Protein AF-A0A527VN96-F1 (afdb_monomer_lite)

Secondary structure (DSSP, 8-state):
-HHHHHHHHTT---EEE--STT--TTHHHHHHHTT-SEEESSHHHHHHHHHHTT---

Structure (mmCIF, N/CA/C/O backbone):
data_AF-A0A527VN96-F1
#
_entry.id   AF-A0A527VN96-F1
#
loop_
_atom_site.group_PDB
_atom_site.id
_atom_site.type_symbol
_atom_site.label_atom_id
_atom_site.label_alt_id
_atom_site.label_comp_id
_atom_site.label_asym_id
_atom_site.label_entity_id
_atom_site.label_seq_id
_atom_site.pdbx_PDB_ins_code
_atom_site.Cartn_x
_atom_site.Cartn_y
_atom_site.Cartn_z
_atom_site.occupancy
_atom_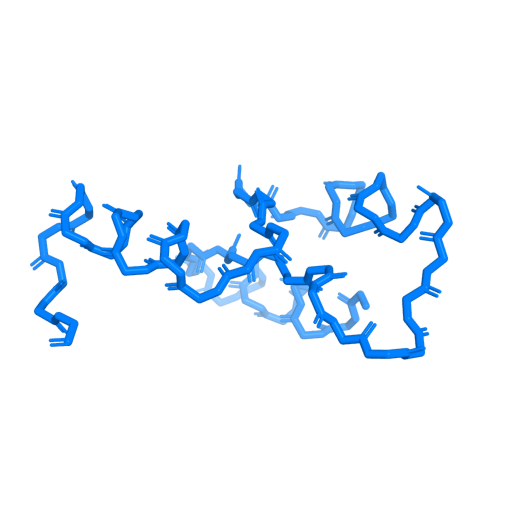site.B_iso_or_equiv
_atom_site.auth_seq_id
_atom_site.auth_comp_id
_atom_site.auth_asym_id
_atom_site.auth_atom_id
_atom_site.pdbx_PDB_model_num
ATOM 1 N N . PRO A 1 1 ? 6.248 -6.486 1.623 1.00 87.38 1 PRO A N 1
ATOM 2 C CA . PRO A 1 1 ? 5.019 -7.088 2.200 1.00 87.38 1 PRO A CA 1
ATOM 3 C C . PRO A 1 1 ? 4.819 -6.859 3.712 1.00 87.38 1 PRO A C 1
ATOM 5 O O . PRO A 1 1 ? 3.686 -6.619 4.099 1.00 87.38 1 PRO A O 1
ATOM 8 N N . PHE A 1 2 ? 5.853 -6.889 4.567 1.00 95.94 2 PHE A N 1
ATOM 9 C CA . PHE A 1 2 ? 5.659 -6.773 6.028 1.00 95.94 2 PHE A CA 1
ATOM 10 C C . PHE A 1 2 ? 5.000 -5.464 6.491 1.00 95.94 2 PHE A C 1
ATOM 12 O O . PHE A 1 2 ? 4.158 -5.497 7.379 1.00 95.94 2 PHE A O 1
ATOM 19 N N . GLY A 1 3 ? 5.309 -4.329 5.852 1.00 97.69 3 GLY A N 1
ATOM 20 C CA . GLY A 1 3 ? 4.632 -3.059 6.150 1.00 97.69 3 GLY A CA 1
ATOM 21 C C . GLY A 1 3 ? 3.116 -3.118 5.916 1.00 97.69 3 GLY A C 1
ATOM 22 O O . GLY A 1 3 ? 2.353 -2.648 6.751 1.00 97.69 3 GLY A O 1
ATOM 23 N N . VAL A 1 4 ? 2.679 -3.780 4.836 1.00 98.50 4 VAL A N 1
ATOM 24 C CA . VAL A 1 4 ? 1.252 -4.009 4.541 1.00 98.50 4 VAL A CA 1
ATOM 25 C C . VAL A 1 4 ? 0.607 -4.858 5.634 1.00 98.50 4 VAL A C 1
ATOM 27 O O . VAL A 1 4 ? -0.421 -4.479 6.174 1.00 98.50 4 VAL A O 1
ATOM 30 N N . GLN A 1 5 ? 1.238 -5.970 6.013 1.00 98.44 5 GLN A N 1
ATOM 31 C CA . GLN A 1 5 ? 0.715 -6.848 7.066 1.00 98.44 5 GLN A CA 1
ATOM 32 C C . GLN A 1 5 ? 0.614 -6.130 8.417 1.00 98.44 5 GLN A C 1
ATOM 34 O O . GLN A 1 5 ? -0.359 -6.325 9.139 1.00 98.44 5 GLN A O 1
ATOM 39 N N . GLY A 1 6 ? 1.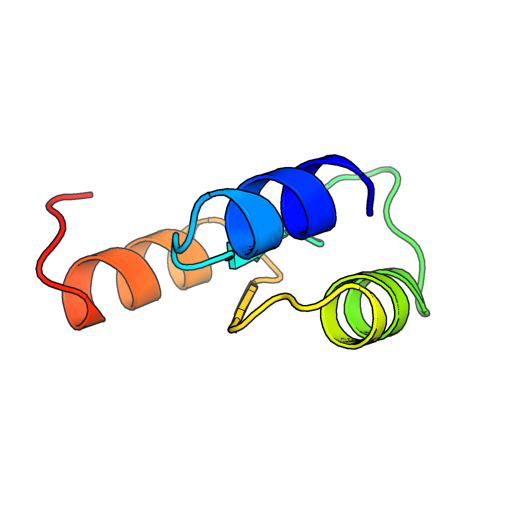586 -5.274 8.742 1.00 98.56 6 GLY A N 1
ATOM 40 C CA . GLY A 1 6 ? 1.532 -4.419 9.926 1.00 98.56 6 GLY A CA 1
ATOM 41 C C . GLY A 1 6 ? 0.366 -3.430 9.882 1.00 98.56 6 GLY A C 1
ATOM 42 O O . GLY A 1 6 ? -0.337 -3.283 10.878 1.00 98.56 6 GL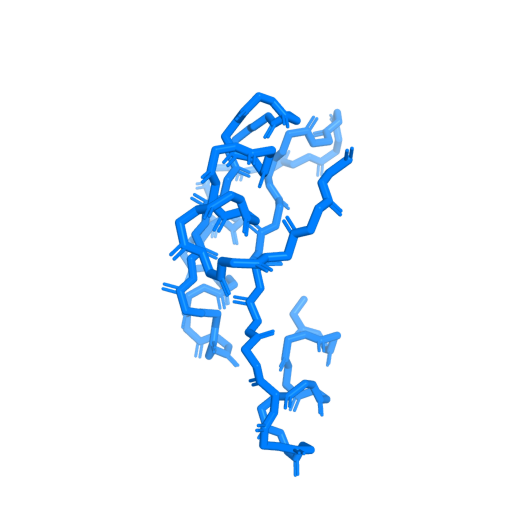Y A O 1
ATOM 43 N N . ALA A 1 7 ? 0.114 -2.802 8.729 1.00 98.31 7 ALA A N 1
ATOM 44 C CA . ALA A 1 7 ? -1.020 -1.896 8.556 1.00 98.31 7 ALA A CA 1
ATOM 45 C C . ALA A 1 7 ? -2.369 -2.612 8.714 1.00 98.31 7 ALA A C 1
ATOM 47 O O . ALA A 1 7 ? -3.227 -2.144 9.459 1.00 98.31 7 ALA A O 1
ATOM 48 N N . VAL A 1 8 ? -2.506 -3.792 8.102 1.00 98.00 8 VAL A N 1
ATOM 49 C CA . VAL A 1 8 ? -3.690 -4.651 8.238 1.00 98.00 8 VAL A CA 1
ATOM 50 C C . VAL A 1 8 ? -3.913 -5.051 9.696 1.00 98.00 8 VAL A C 1
ATOM 52 O O . VAL A 1 8 ? -5.017 -4.902 10.213 1.00 98.00 8 VAL A O 1
ATOM 55 N N . ALA A 1 9 ? -2.867 -5.506 10.392 1.00 98.38 9 ALA A N 1
ATOM 56 C CA . ALA A 1 9 ? -2.954 -5.873 11.806 1.00 98.38 9 ALA A CA 1
ATOM 57 C C . ALA A 1 9 ? -3.360 -4.694 12.710 1.00 98.38 9 ALA A C 1
ATOM 59 O O . ALA A 1 9 ? -3.959 -4.907 13.762 1.00 98.38 9 ALA A O 1
ATOM 60 N N . ALA A 1 10 ? -3.063 -3.460 12.297 1.00 98.50 10 ALA A N 1
ATOM 61 C CA . ALA A 1 10 ? -3.449 -2.238 12.994 1.00 98.50 10 ALA A CA 1
ATOM 62 C C . ALA A 1 10 ? -4.830 -1.686 12.582 1.00 98.50 10 ALA A C 1
ATOM 64 O O . ALA A 1 10 ? -5.236 -0.647 13.099 1.00 98.50 10 ALA A O 1
ATOM 65 N N . GLY A 1 11 ? -5.547 -2.336 11.657 1.00 98.00 11 GLY A N 1
ATOM 66 C CA . GLY A 1 11 ? -6.836 -1.852 11.148 1.00 98.00 11 GLY A CA 1
ATOM 67 C C . GLY A 1 11 ? -6.733 -0.594 10.276 1.00 98.00 11 GLY A C 1
ATOM 68 O O . GLY A 1 11 ? -7.689 0.172 10.189 1.00 98.00 11 GLY A O 1
ATOM 69 N N . MET A 1 12 ? -5.572 -0.356 9.662 1.00 97.75 12 MET A N 1
ATOM 70 C CA . MET A 1 12 ? -5.335 0.769 8.754 1.00 97.75 12 MET A CA 1
ATOM 71 C C . MET A 1 12 ? -5.605 0.385 7.293 1.00 97.75 12 MET A C 1
ATOM 73 O O . MET A 1 12 ? -5.553 -0.790 6.935 1.00 97.75 12 MET A O 1
ATOM 77 N N .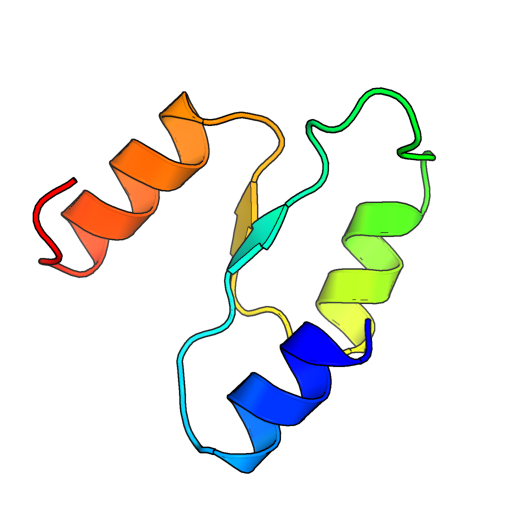 ILE A 1 13 ? -5.810 1.394 6.440 1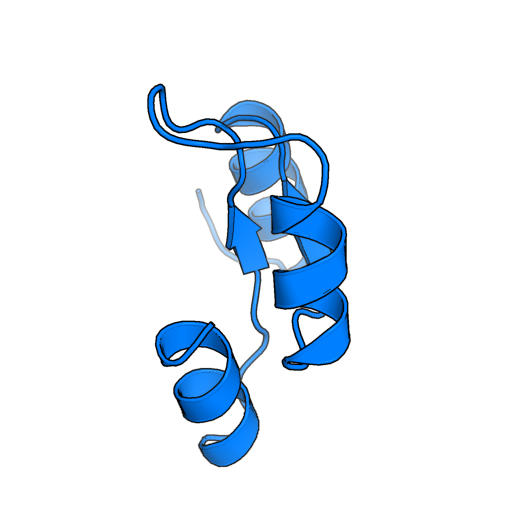.00 96.94 13 ILE A N 1
ATOM 78 C CA . ILE A 1 13 ? -5.787 1.234 4.979 1.00 96.94 13 ILE A CA 1
ATOM 79 C C . ILE A 1 13 ? -4.332 1.112 4.519 1.00 96.94 13 ILE A C 1
ATOM 81 O O . ILE A 1 13 ? -3.485 1.932 4.880 1.00 96.94 13 ILE A O 1
ATOM 85 N N . ALA A 1 14 ? -4.040 0.109 3.695 1.00 98.06 14 ALA A N 1
ATOM 86 C CA . ALA A 1 14 ? -2.710 -0.151 3.167 1.00 98.06 14 ALA A CA 1
ATOM 87 C C . ALA A 1 14 ? -2.620 0.182 1.669 1.00 98.06 14 ALA A C 1
ATOM 89 O O . ALA A 1 14 ? -3.146 -0.539 0.819 1.00 98.06 14 ALA A O 1
ATOM 90 N N . ILE A 1 15 ? -1.868 1.233 1.329 1.00 98.00 15 ILE A N 1
ATOM 91 C CA . ILE A 1 15 ? -1.472 1.530 -0.055 1.00 98.00 15 ILE A CA 1
ATOM 92 C C . ILE A 1 15 ? -0.132 0.840 -0.338 1.00 98.00 15 ILE A C 1
ATOM 94 O O . ILE A 1 15 ? 0.901 1.175 0.242 1.00 98.00 15 ILE A O 1
ATOM 98 N N . GLY A 1 16 ? -0.139 -0.143 -1.235 1.00 98.19 16 GLY A N 1
ATOM 99 C CA . GLY A 1 16 ? 1.069 -0.751 -1.778 1.00 98.19 16 GLY A CA 1
ATOM 100 C C . GLY A 1 16 ? 1.668 0.111 -2.889 1.00 98.19 16 GLY A C 1
ATOM 101 O O . GLY A 1 16 ? 0.949 0.572 -3.769 1.00 98.19 16 GLY A O 1
ATOM 102 N N . TYR A 1 17 ? 2.987 0.296 -2.884 1.00 98.31 17 TYR A N 1
ATOM 103 C CA . TYR A 1 17 ? 3.689 1.102 -3.886 1.00 98.31 17 TYR A CA 1
ATOM 104 C C . TYR A 1 17 ? 4.656 0.254 -4.713 1.00 98.31 17 TYR A C 1
ATOM 106 O O . TYR A 1 17 ? 5.497 -0.462 -4.162 1.00 98.31 17 TYR A O 1
ATOM 114 N N . THR A 1 18 ? 4.563 0.361 -6.039 1.00 98.31 18 THR A N 1
ATOM 115 C CA . THR A 1 18 ? 5.409 -0.377 -6.988 1.00 98.31 18 THR A CA 1
ATOM 116 C C . THR A 1 18 ? 6.252 0.518 -7.892 1.00 98.31 18 THR A C 1
ATOM 118 O O . THR A 1 18 ? 6.935 -0.014 -8.759 1.00 98.31 18 THR A O 1
ATOM 121 N N . GLY A 1 19 ? 6.275 1.837 -7.683 1.00 97.56 19 GLY A N 1
ATOM 122 C CA . GLY A 1 19 ? 7.038 2.790 -8.507 1.00 97.56 19 GLY A CA 1
ATOM 123 C C . GLY A 1 19 ? 8.518 2.957 -8.147 1.00 97.56 19 GLY A C 1
ATOM 124 O O . GLY A 1 19 ? 9.146 3.937 -8.538 1.00 97.56 19 GLY A O 1
ATOM 125 N N . GLY A 1 20 ? 9.087 2.063 -7.335 1.00 95.75 20 GLY A N 1
ATOM 126 C CA . GLY A 1 20 ? 10.513 2.086 -7.000 1.00 95.75 20 GLY A CA 1
ATOM 127 C C . GLY A 1 20 ? 11.366 1.414 -8.080 1.00 95.75 20 GLY A C 1
ATOM 128 O O . GLY A 1 20 ? 10.960 0.401 -8.640 1.00 95.75 20 GLY A O 1
ATOM 129 N N . GLY A 1 21 ? 12.590 1.900 -8.316 1.00 96.88 21 GLY A N 1
ATOM 130 C CA . GLY A 1 21 ? 13.506 1.326 -9.320 1.00 96.88 21 GLY A CA 1
ATOM 131 C C . GLY A 1 21 ? 13.939 -0.129 -9.066 1.00 96.88 21 GLY A C 1
ATOM 132 O O . GLY A 1 21 ? 14.451 -0.778 -9.969 1.00 96.88 21 GLY A O 1
ATOM 133 N N . HIS A 1 22 ? 13.708 -0.659 -7.860 1.00 96.56 22 HIS A N 1
ATOM 134 C CA . HIS A 1 22 ? 13.961 -2.062 -7.492 1.00 96.56 22 HIS A CA 1
ATOM 135 C C . HIS A 1 22 ? 12.679 -2.916 -7.438 1.00 96.56 22 HIS A C 1
ATOM 137 O O . HIS A 1 22 ? 12.640 -3.954 -6.777 1.00 96.56 22 HIS A O 1
ATOM 143 N N . THR A 1 23 ? 11.598 -2.460 -8.072 1.00 97.31 23 THR A N 1
ATOM 144 C CA . THR A 1 23 ? 10.365 -3.242 -8.222 1.00 97.31 23 THR A CA 1
ATOM 145 C C . THR A 1 23 ? 10.552 -4.398 -9.218 1.00 97.31 23 THR A C 1
ATOM 147 O O . THR A 1 23 ? 11.561 -4.485 -9.915 1.00 97.31 23 THR A O 1
ATOM 150 N N . TYR A 1 24 ? 9.575 -5.298 -9.292 1.00 97.31 24 TYR A N 1
ATOM 151 C CA . TYR A 1 24 ? 9.561 -6.446 -10.208 1.00 97.31 24 TYR A CA 1
ATOM 152 C C . TYR A 1 24 ? 8.111 -6.803 -10.588 1.00 97.31 24 TYR A C 1
ATOM 154 O O . TYR A 1 24 ? 7.195 -6.375 -9.877 1.00 97.31 24 TYR A O 1
ATOM 162 N N . PRO A 1 25 ? 7.866 -7.563 -11.677 1.00 96.88 25 PRO A N 1
ATOM 163 C CA . PRO A 1 25 ? 6.521 -7.751 -12.240 1.00 96.88 25 PRO A CA 1
ATOM 164 C C . PRO A 1 25 ? 5.463 -8.251 -11.242 1.00 96.88 25 PRO A C 1
ATOM 166 O O . PRO A 1 25 ? 4.333 -7.772 -11.231 1.00 96.88 25 PRO A O 1
ATOM 169 N N . GLU A 1 26 ? 5.826 -9.159 -10.337 1.00 97.94 26 GLU A N 1
ATOM 170 C CA . GLU A 1 26 ? 4.908 -9.759 -9.362 1.00 97.94 26 GLU A CA 1
ATOM 171 C C . GLU A 1 26 ? 4.793 -8.956 -8.056 1.00 97.94 26 GLU A C 1
ATOM 173 O O . GLU A 1 26 ? 4.070 -9.356 -7.138 1.00 97.94 26 GLU A O 1
ATOM 178 N N . HIS A 1 27 ? 5.511 -7.836 -7.925 1.00 98.00 27 HIS A N 1
ATOM 179 C CA . HIS A 1 27 ? 5.590 -7.090 -6.672 1.00 98.00 27 HIS A CA 1
ATOM 180 C C . HIS A 1 27 ? 4.213 -6.585 -6.222 1.00 98.00 27 HIS A C 1
ATOM 182 O O . HIS A 1 27 ? 3.832 -6.798 -5.070 1.00 98.00 27 HIS A O 1
ATOM 188 N N . GLY A 1 28 ? 3.429 -6.010 -7.140 1.00 98.25 28 GLY A N 1
ATOM 189 C CA . GLY A 1 28 ? 2.062 -5.558 -6.860 1.00 98.25 28 GLY A CA 1
ATOM 190 C C . GLY A 1 28 ? 1.143 -6.703 -6.431 1.00 98.25 28 GLY A C 1
ATOM 191 O O . GLY A 1 28 ? 0.441 -6.588 -5.427 1.00 98.25 28 GLY A O 1
ATOM 192 N N . ALA A 1 29 ? 1.219 -7.850 -7.113 1.00 98.38 29 ALA A N 1
ATOM 193 C CA . ALA A 1 29 ? 0.447 -9.039 -6.753 1.00 98.38 29 ALA A CA 1
ATOM 194 C C . ALA A 1 29 ? 0.798 -9.543 -5.344 1.00 98.38 29 ALA A C 1
ATOM 196 O O . ALA A 1 29 ? -0.095 -9.871 -4.566 1.00 98.38 29 ALA A O 1
ATOM 197 N N . ARG A 1 30 ? 2.084 -9.535 -4.967 1.00 98.38 30 ARG A N 1
ATOM 198 C CA . ARG A 1 30 ? 2.529 -9.900 -3.611 1.00 98.38 30 ARG A CA 1
ATOM 199 C C . ARG A 1 30 ? 2.055 -8.918 -2.542 1.00 98.38 30 ARG A C 1
ATOM 201 O O . ARG A 1 30 ? 1.723 -9.351 -1.443 1.00 98.38 30 ARG A O 1
ATOM 208 N N . LEU A 1 31 ? 2.024 -7.618 -2.834 1.00 98.62 31 LEU A N 1
ATOM 209 C CA . LEU A 1 31 ? 1.469 -6.616 -1.917 1.00 98.62 31 LEU A CA 1
ATOM 210 C C . LEU A 1 31 ? -0.042 -6.806 -1.750 1.00 98.62 31 LEU A C 1
ATOM 212 O O . LEU A 1 31 ? -0.532 -6.780 -0.623 1.00 98.62 31 LEU A O 1
ATOM 216 N N . LYS A 1 32 ? -0.761 -7.094 -2.840 1.00 98.44 32 LYS A N 1
ATOM 217 C CA . LYS A 1 32 ? -2.195 -7.394 -2.798 1.00 98.44 32 LYS A CA 1
ATOM 218 C C . LYS A 1 32 ? -2.486 -8.656 -1.981 1.00 98.44 32 LYS A C 1
ATOM 220 O O . LYS A 1 32 ? -3.337 -8.618 -1.101 1.00 98.44 32 LYS A O 1
ATOM 225 N N . ALA A 1 33 ? -1.720 -9.731 -2.184 1.00 98.44 33 ALA A N 1
ATOM 226 C CA . ALA A 1 33 ? -1.822 -10.958 -1.382 1.00 98.44 33 ALA A CA 1
ATOM 227 C C . ALA A 1 33 ? -1.481 -10.742 0.105 1.00 98.44 33 ALA A C 1
ATOM 229 O O . ALA A 1 33 ? -1.989 -11.459 0.960 1.00 98.44 33 ALA A O 1
ATOM 230 N N . ALA A 1 34 ? -0.636 -9.758 0.423 1.00 98.44 34 ALA A N 1
ATOM 231 C CA . ALA A 1 34 ? -0.308 -9.390 1.798 1.00 98.44 34 ALA A CA 1
ATOM 232 C C . ALA A 1 34 ? -1.390 -8.534 2.485 1.00 98.44 34 ALA A C 1
ATOM 234 O O . ALA A 1 34 ? -1.267 -8.291 3.684 1.00 98.44 34 ALA A O 1
ATOM 235 N N . GLY A 1 35 ? -2.415 -8.089 1.748 1.00 98.50 35 GLY A N 1
ATOM 236 C CA . GLY A 1 35 ? -3.537 -7.307 2.269 1.00 98.50 35 GLY A CA 1
ATOM 237 C C . GLY A 1 35 ? -3.532 -5.828 1.887 1.00 98.50 35 GLY A C 1
ATOM 238 O O . GLY A 1 35 ? -4.192 -5.043 2.551 1.00 98.50 35 GLY A O 1
ATOM 239 N N . ALA A 1 36 ? -2.799 -5.419 0.845 1.00 98.50 36 ALA A N 1
ATOM 240 C CA . ALA A 1 36 ? -2.888 -4.042 0.363 1.00 98.50 36 ALA A CA 1
ATOM 241 C C . ALA A 1 36 ? -4.288 -3.775 -0.212 1.00 98.50 36 ALA A C 1
ATOM 243 O O . ALA A 1 36 ? -4.790 -4.545 -1.038 1.00 98.50 36 ALA A O 1
ATOM 244 N N . ASP A 1 37 ? -4.910 -2.667 0.170 1.00 98.44 37 ASP A N 1
ATOM 245 C CA . ASP A 1 37 ? -6.199 -2.232 -0.368 1.00 98.44 37 ASP A CA 1
ATOM 246 C C . ASP A 1 37 ? -6.029 -1.706 -1.792 1.00 98.44 37 ASP A C 1
ATOM 248 O O . ASP A 1 37 ? -6.786 -2.061 -2.700 1.00 98.44 37 ASP A O 1
ATOM 252 N N . ILE A 1 38 ? -4.958 -0.945 -2.009 1.00 98.06 38 ILE A N 1
ATOM 253 C CA . ILE A 1 38 ? -4.672 -0.233 -3.252 1.00 98.06 38 ILE A CA 1
ATOM 254 C C . ILE A 1 38 ? -3.233 -0.526 -3.679 1.00 98.06 38 ILE A C 1
ATOM 256 O O . ILE A 1 38 ? -2.358 -0.702 -2.831 1.00 98.06 38 ILE A O 1
ATOM 260 N N . ILE A 1 39 ? -2.980 -0.579 -4.988 1.00 98.38 39 ILE A N 1
ATOM 261 C CA . ILE A 1 39 ? -1.631 -0.646 -5.559 1.00 98.38 39 ILE A CA 1
ATOM 262 C C . ILE A 1 39 ? -1.427 0.581 -6.444 1.00 98.38 39 ILE A C 1
ATOM 264 O O . ILE A 1 39 ? -2.215 0.792 -7.360 1.00 98.38 39 ILE A O 1
ATOM 268 N N . CYS A 1 40 ? -0.367 1.344 -6.181 1.00 98.31 40 CYS A N 1
ATOM 269 C CA . CYS A 1 40 ? 0.013 2.525 -6.950 1.00 98.31 40 CYS A CA 1
ATOM 270 C C . CYS A 1 40 ? 1.378 2.321 -7.619 1.00 98.31 40 CYS A C 1
ATOM 272 O O . CYS A 1 40 ? 2.359 1.953 -6.963 1.00 98.31 40 CYS A O 1
ATOM 274 N N . ALA A 1 41 ? 1.453 2.594 -8.918 1.00 97.69 41 ALA A N 1
ATOM 275 C CA . ALA A 1 41 ? 2.667 2.506 -9.720 1.00 97.69 41 ALA A CA 1
ATOM 276 C C . ALA A 1 41 ? 3.520 3.781 -9.675 1.00 97.69 41 ALA A C 1
ATOM 278 O O . ALA A 1 41 ? 4.699 3.724 -10.016 1.00 97.69 41 ALA A O 1
ATOM 279 N N . ASP A 1 42 ? 2.962 4.907 -9.231 1.00 97.94 42 ASP A N 1
ATOM 280 C CA . ASP A 1 42 ? 3.674 6.174 -9.081 1.00 97.94 42 ASP A CA 1
ATOM 281 C C . ASP A 1 42 ? 3.036 7.085 -8.012 1.00 97.94 42 ASP A C 1
ATOM 283 O O . ASP A 1 42 ? 2.028 6.748 -7.385 1.00 97.94 42 ASP A O 1
ATOM 287 N N . TRP A 1 43 ? 3.664 8.238 -7.770 1.00 97.44 43 TRP A N 1
ATOM 288 C CA . TRP A 1 43 ? 3.221 9.206 -6.765 1.00 97.44 43 TRP A CA 1
ATOM 289 C C . TRP A 1 43 ? 1.952 9.978 -7.146 1.00 97.44 43 TRP A C 1
ATOM 291 O O . TRP A 1 43 ? 1.235 10.414 -6.247 1.00 97.44 43 TRP A O 1
ATOM 301 N N . HIS A 1 44 ? 1.632 10.127 -8.434 1.00 97.75 44 HIS A N 1
ATOM 302 C CA . HIS A 1 44 ? 0.374 10.749 -8.853 1.00 97.75 44 HIS A CA 1
ATOM 303 C C . HIS A 1 44 ? -0.813 9.849 -8.504 1.00 97.75 44 HIS A C 1
ATOM 305 O O . HIS A 1 44 ? -1.855 10.334 -8.065 1.00 97.75 44 HIS A O 1
ATOM 311 N N . GLU A 1 45 ? -0.656 8.532 -8.647 1.00 98.06 45 GLU A N 1
ATOM 312 C CA . GLU A 1 45 ? -1.665 7.577 -8.196 1.00 98.06 45 GLU A CA 1
ATOM 313 C C . GLU A 1 45 ? -1.840 7.618 -6.680 1.00 98.06 45 GLU A C 1
ATOM 315 O O . GLU A 1 45 ? -2.973 7.670 -6.212 1.00 98.06 45 GLU A O 1
ATOM 320 N N . VAL A 1 46 ? -0.748 7.683 -5.910 1.00 97.81 46 VAL A N 1
ATOM 321 C CA . VAL A 1 46 ? -0.826 7.860 -4.449 1.00 97.81 46 VAL A CA 1
ATOM 322 C C . VAL A 1 46 ? -1.583 9.141 -4.091 1.00 97.81 46 VAL A C 1
ATOM 324 O O . VAL A 1 46 ? -2.515 9.081 -3.296 1.00 97.81 46 VAL 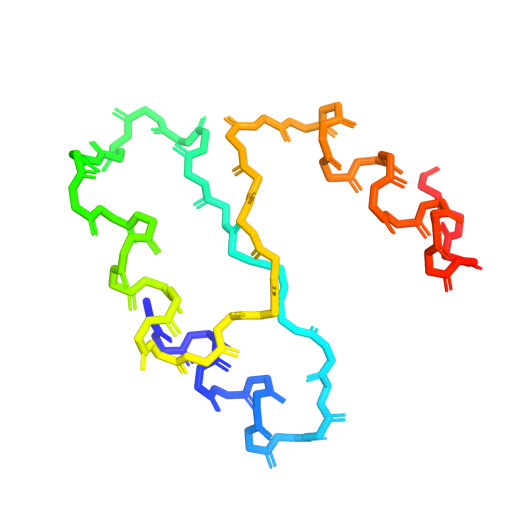A O 1
ATOM 327 N N . ALA A 1 47 ? -1.243 10.280 -4.703 1.00 97.44 47 ALA A N 1
ATOM 328 C CA . ALA A 1 47 ? -1.909 11.555 -4.434 1.00 97.44 47 ALA A CA 1
ATOM 329 C C . ALA A 1 47 ? -3.417 11.503 -4.736 1.00 97.44 47 ALA A C 1
ATOM 331 O O . ALA A 1 47 ? -4.231 11.951 -3.930 1.00 97.44 47 ALA A O 1
ATOM 332 N N . ARG A 1 48 ? -3.804 10.895 -5.865 1.00 97.31 48 ARG A N 1
ATOM 333 C CA . ARG A 1 48 ? -5.212 10.681 -6.230 1.00 97.31 48 ARG A CA 1
ATOM 334 C C . ARG A 1 48 ? -5.944 9.817 -5.200 1.00 97.31 48 ARG A C 1
ATOM 336 O O . ARG A 1 48 ? -7.051 10.158 -4.804 1.00 97.31 48 ARG A O 1
ATOM 343 N N . GLN A 1 49 ? -5.319 8.736 -4.741 1.00 97.19 49 GLN A N 1
ATOM 344 C CA . GLN A 1 49 ? -5.919 7.828 -3.761 1.00 97.19 49 GLN A CA 1
ATOM 345 C C . GLN A 1 49 ? -6.054 8.471 -2.378 1.00 97.19 49 GLN A C 1
ATOM 347 O O . GLN A 1 49 ? -7.076 8.304 -1.723 1.00 97.19 49 GLN A O 1
ATOM 352 N N . LEU A 1 50 ? -5.074 9.267 -1.947 1.00 96.75 50 LEU A N 1
ATOM 353 C CA . LEU A 1 50 ? -5.186 10.045 -0.711 1.00 96.75 50 LEU A CA 1
ATOM 354 C C . LEU A 1 50 ? -6.343 11.049 -0.784 1.00 96.75 50 LEU A C 1
ATOM 356 O O . LEU A 1 50 ? -7.149 11.105 0.144 1.00 96.75 50 LEU A O 1
ATOM 360 N N . ALA A 1 51 ? -6.486 11.763 -1.904 1.00 96.56 51 ALA A N 1
ATOM 361 C CA . ALA A 1 51 ? -7.603 12.681 -2.114 1.00 96.56 51 ALA A CA 1
ATOM 362 C C . ALA A 1 51 ? -8.968 11.965 -2.081 1.00 96.56 51 ALA A C 1
ATOM 364 O O . ALA A 1 51 ? -9.897 12.459 -1.444 1.00 96.56 51 ALA A O 1
ATOM 365 N N . GLU A 1 52 ? -9.086 10.787 -2.706 1.00 96.00 52 GLU A N 1
ATOM 366 C CA . GLU A 1 52 ? -10.296 9.946 -2.649 1.00 96.00 52 GLU A CA 1
ATOM 367 C C . GLU A 1 52 ? -10.624 9.485 -1.218 1.00 96.00 52 GLU A C 1
ATOM 369 O O . GLU A 1 52 ? -11.794 9.394 -0.850 1.00 96.00 52 GLU A O 1
ATOM 374 N N . LEU A 1 53 ? -9.602 9.260 -0.386 1.00 95.44 53 LEU A N 1
ATOM 375 C CA . LEU A 1 53 ? -9.742 8.924 1.034 1.00 95.44 53 LEU A CA 1
ATOM 376 C C . LEU A 1 53 ? -9.979 10.149 1.939 1.00 95.44 53 LEU A C 1
ATOM 378 O O . LEU A 1 53 ? -10.110 9.994 3.153 1.00 95.44 53 LEU A O 1
ATOM 382 N N . GLY A 1 54 ? -10.026 11.363 1.381 1.00 95.62 54 GLY A N 1
ATOM 383 C CA . GLY A 1 54 ? -10.176 12.602 2.149 1.00 95.62 54 GLY A CA 1
ATOM 384 C C . GLY A 1 54 ? -8.929 12.992 2.951 1.00 95.62 54 GLY A C 1
ATOM 385 O O . GLY A 1 54 ? -9.021 13.805 3.871 1.00 95.62 54 GLY A O 1
ATOM 386 N N . VAL A 1 55 ? -7.768 12.422 2.616 1.00 92.00 55 VAL A N 1
ATOM 387 C CA . VAL A 1 55 ? -6.473 12.770 3.207 1.00 92.00 55 VAL A CA 1
ATOM 388 C C . VAL A 1 55 ? -5.816 13.846 2.335 1.00 92.00 55 VAL A C 1
ATOM 390 O O . VAL A 1 55 ? -5.613 13.611 1.142 1.00 92.00 55 VAL A O 1
ATOM 393 N N . PRO A 1 56 ? -5.473 15.026 2.880 1.00 77.31 56 PRO A N 1
ATOM 394 C CA . PRO A 1 56 ? -4.741 16.030 2.117 1.00 77.31 56 PRO A CA 1
ATOM 395 C C . PRO A 1 56 ? -3.348 15.492 1.746 1.00 77.31 56 PRO A C 1
ATOM 397 O O . PRO A 1 56 ? -2.635 14.983 2.614 1.00 77.31 56 PRO A O 1
ATOM 400 N N . ALA A 1 57 ? -3.006 15.576 0.456 1.00 63.03 57 ALA A N 1
ATOM 401 C CA . ALA A 1 57 ? -1.732 15.133 -0.116 1.00 63.03 57 ALA A CA 1
ATOM 402 C C . ALA A 1 57 ? -0.677 16.247 -0.117 1.00 63.03 57 ALA A C 1
ATOM 404 O O . ALA A 1 57 ? -1.063 17.423 -0.321 1.00 63.03 57 ALA A O 1
#

Sequence (57 aa):
PFGVQGAVAAGMIAIGYTGGGHTYPEHGARLKAAGADIICADWHEVARQLAELGVPA

Radius of gyration: 11.19 Å; chains: 1; bounding box: 24×27×25 Å

Foldseek 3Di:
DVVLLVCVVVVHAAEAEQQDPPHDDCRQVVSVVSPHPHYDNDVVSVCVVCVVVVHHD

pLDDT: mean 96.45, std 5.47, range [63.03, 98.62]